Protein AF-A0ABD3XFQ8-F1 (afdb_monomer)

Structure (mmCIF, N/CA/C/O backbone):
data_AF-A0ABD3XFQ8-F1
#
_entry.id   AF-A0ABD3XFQ8-F1
#
loop_
_atom_site.group_PDB
_atom_site.id
_atom_site.type_symbol
_atom_site.label_atom_id
_atom_site.label_alt_id
_atom_site.label_comp_id
_atom_site.label_asym_id
_atom_site.label_entity_id
_atom_site.label_seq_id
_atom_site.pdbx_PDB_ins_code
_atom_site.Cartn_x
_atom_site.Cartn_y
_atom_site.Cartn_z
_atom_site.occupancy
_atom_site.B_iso_or_equiv
_atom_site.auth_seq_id
_atom_site.auth_comp_id
_atom_site.auth_asym_id
_atom_site.auth_atom_id
_atom_site.pdbx_PDB_model_num
ATOM 1 N N . ASN A 1 1 ? -7.423 -13.969 11.790 1.00 35.84 1 ASN A N 1
ATOM 2 C CA . ASN A 1 1 ? -6.528 -13.347 10.795 1.00 35.84 1 ASN A CA 1
ATOM 3 C C . ASN A 1 1 ? -7.195 -13.390 9.439 1.00 35.84 1 ASN A C 1
ATOM 5 O O . ASN A 1 1 ? -7.313 -14.469 8.881 1.00 35.84 1 ASN A O 1
ATOM 9 N N . CYS A 1 2 ? -7.700 -12.253 8.962 1.00 35.31 2 CYS A N 1
ATOM 10 C CA . CYS A 1 2 ? -8.068 -12.105 7.556 1.00 35.31 2 CYS A CA 1
ATOM 11 C C . CYS A 1 2 ? -6.869 -11.446 6.878 1.00 35.31 2 CYS A C 1
ATOM 13 O O . CYS A 1 2 ? -6.592 -10.283 7.158 1.00 35.31 2 CYS A O 1
ATOM 15 N N . SER A 1 3 ? -6.135 -12.200 6.069 1.00 41.69 3 SER A N 1
ATOM 16 C CA . SER A 1 3 ? -5.040 -11.676 5.256 1.00 41.69 3 SER A CA 1
ATOM 17 C C . SER A 1 3 ? -5.535 -11.633 3.819 1.00 41.69 3 SER A C 1
ATOM 19 O O . SER A 1 3 ? -5.988 -12.651 3.296 1.00 41.69 3 SER A O 1
ATOM 21 N N . LEU A 1 4 ? -5.500 -10.456 3.195 1.00 47.19 4 LEU A N 1
ATOM 22 C CA . LEU A 1 4 ? -5.688 -10.371 1.752 1.00 47.19 4 LEU A CA 1
ATOM 23 C C . LEU A 1 4 ? -4.469 -11.017 1.090 1.00 47.19 4 LEU A C 1
ATOM 25 O O . LEU A 1 4 ? -3.341 -10.598 1.352 1.00 47.19 4 LEU A O 1
ATOM 29 N N . LEU A 1 5 ? -4.712 -12.039 0.272 1.00 45.94 5 LEU A N 1
ATOM 30 C CA . LEU A 1 5 ? -3.674 -12.727 -0.482 1.00 45.94 5 LEU A CA 1
ATOM 31 C C . LEU A 1 5 ? -3.200 -11.818 -1.626 1.00 45.94 5 LEU A C 1
ATOM 33 O O . LEU A 1 5 ? -4.029 -11.245 -2.329 1.00 45.94 5 LEU A O 1
ATOM 37 N N . ALA A 1 6 ? -1.876 -11.680 -1.721 1.00 49.56 6 ALA A N 1
ATOM 38 C CA . ALA A 1 6 ? -1.081 -10.825 -2.600 1.00 49.56 6 ALA A CA 1
ATOM 39 C C . ALA A 1 6 ? -1.781 -10.239 -3.837 1.00 49.56 6 ALA A C 1
ATOM 41 O O . ALA A 1 6 ? -2.378 -10.938 -4.657 1.00 49.56 6 ALA A O 1
ATOM 42 N N . LEU A 1 7 ? -1.589 -8.935 -4.022 1.00 58.22 7 LEU A N 1
ATOM 43 C CA . LEU A 1 7 ? -2.017 -8.222 -5.208 1.00 58.22 7 LEU A CA 1
ATOM 44 C C . LEU A 1 7 ? -0.800 -7.889 -6.074 1.00 58.22 7 LEU A C 1
ATOM 46 O O . LEU A 1 7 ? 0.042 -7.076 -5.693 1.00 58.22 7 LEU A O 1
ATOM 50 N N . ILE A 1 8 ? -0.724 -8.506 -7.252 1.00 53.19 8 ILE A N 1
ATOM 51 C CA . ILE A 1 8 ? 0.398 -8.334 -8.178 1.00 53.19 8 ILE A CA 1
ATOM 52 C C . ILE A 1 8 ? -0.076 -7.552 -9.405 1.00 53.19 8 ILE A C 1
ATOM 54 O O . ILE A 1 8 ? -0.965 -7.991 -10.132 1.00 53.19 8 ILE A O 1
ATOM 58 N N . ALA A 1 9 ? 0.539 -6.391 -9.628 1.00 55.62 9 ALA A N 1
ATOM 59 C CA . ALA A 1 9 ? 0.404 -5.590 -10.835 1.00 55.62 9 ALA A CA 1
ATOM 60 C C . ALA A 1 9 ? 1.579 -5.858 -11.770 1.00 55.62 9 ALA A C 1
ATOM 62 O O . ALA A 1 9 ? 2.725 -5.613 -11.390 1.00 55.62 9 ALA A O 1
ATOM 63 N N . GLN A 1 10 ? 1.318 -6.290 -12.998 1.00 49.38 10 GLN A N 1
ATOM 64 C CA . GLN A 1 10 ? 2.345 -6.389 -14.035 1.00 49.38 10 GLN A CA 1
ATOM 65 C C . GLN A 1 10 ? 1.936 -5.534 -15.226 1.00 49.38 10 GLN A C 1
ATOM 67 O O . GLN A 1 10 ? 0.766 -5.538 -15.612 1.00 49.38 10 GLN A O 1
ATOM 72 N N . ASN A 1 11 ? 2.889 -4.785 -15.780 1.00 49.09 11 ASN A N 1
ATOM 73 C CA . ASN A 1 11 ? 2.656 -3.984 -16.974 1.00 49.09 11 ASN A CA 1
ATOM 74 C C . ASN A 1 11 ? 3.251 -4.638 -18.221 1.00 49.09 11 ASN A C 1
ATOM 76 O O . ASN A 1 11 ? 4.323 -5.235 -18.154 1.00 49.09 11 ASN A O 1
ATOM 80 N N . TYR A 1 12 ? 2.584 -4.437 -19.357 1.00 46.38 12 TYR A N 1
ATOM 81 C CA . TYR A 1 12 ? 3.067 -4.772 -20.697 1.00 46.38 12 TYR A CA 1
ATOM 82 C C . TYR A 1 12 ? 3.313 -3.472 -21.500 1.00 46.38 12 TYR A C 1
ATOM 84 O O . TYR A 1 12 ? 2.694 -2.447 -21.210 1.00 46.38 12 TYR A O 1
ATOM 92 N N . PRO A 1 13 ? 4.246 -3.478 -22.469 1.00 41.34 13 PRO A N 1
ATOM 93 C CA . PRO A 1 13 ? 5.171 -2.364 -22.738 1.00 41.34 13 PRO A CA 1
ATOM 94 C C . PRO A 1 13 ? 4.628 -1.051 -23.342 1.00 41.34 13 PRO A C 1
ATOM 96 O O . PRO A 1 13 ? 5.418 -0.126 -23.480 1.00 41.34 13 PRO A O 1
ATOM 99 N N . ASP A 1 14 ? 3.333 -0.896 -23.632 1.00 43.59 14 ASP A N 1
ATOM 100 C CA . ASP A 1 14 ? 2.841 0.213 -24.481 1.00 43.59 14 ASP A CA 1
ATOM 101 C C . ASP A 1 14 ? 1.766 1.120 -23.860 1.00 43.59 14 ASP A C 1
ATOM 103 O O . ASP A 1 14 ? 0.949 1.719 -24.560 1.00 43.59 14 ASP A O 1
ATOM 107 N N . SER A 1 15 ? 1.711 1.271 -22.536 1.00 43.38 15 SER A N 1
ATOM 108 C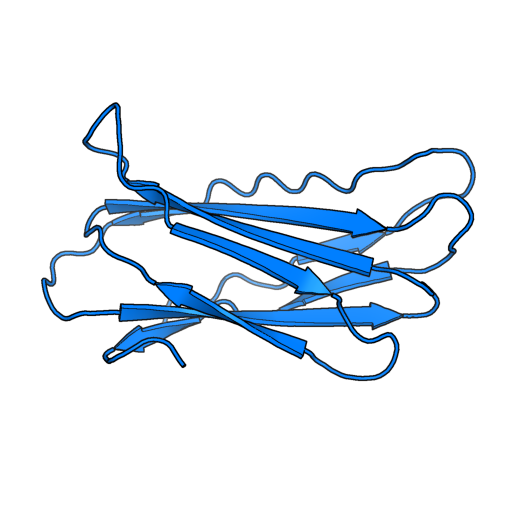 CA . SER A 1 15 ? 0.737 2.209 -21.961 1.00 43.38 15 SER A CA 1
ATOM 109 C C . SER A 1 15 ? 1.231 2.967 -20.737 1.00 43.38 15 SER A C 1
ATOM 111 O O . SER A 1 15 ? 1.960 2.446 -19.893 1.00 43.38 15 SER A O 1
ATOM 113 N N . ASN A 1 16 ? 0.769 4.219 -20.635 1.00 48.72 16 ASN A N 1
ATOM 114 C CA . ASN A 1 16 ? 0.723 5.037 -19.420 1.00 48.72 16 ASN A CA 1
ATOM 115 C C . ASN A 1 16 ? -0.161 4.348 -18.355 1.00 48.72 16 ASN A C 1
ATOM 117 O O . ASN A 1 16 ? -1.199 4.878 -17.948 1.00 48.72 16 ASN A O 1
ATOM 121 N N . VAL A 1 17 ? 0.179 3.121 -17.958 1.00 43.81 17 VAL A N 1
ATOM 122 C CA . VAL A 1 17 ? -0.655 2.297 -17.087 1.00 43.81 17 VAL A CA 1
ATOM 123 C C . VAL A 1 17 ? -0.540 2.811 -15.673 1.00 43.81 17 VAL A C 1
ATOM 125 O O . VAL A 1 17 ? 0.417 2.559 -14.949 1.00 43.81 17 VAL A O 1
ATOM 128 N N . LYS A 1 18 ? -1.591 3.506 -15.257 1.00 49.00 18 LYS A N 1
ATOM 129 C CA . LYS A 1 18 ? -1.938 3.605 -13.848 1.00 49.00 18 LYS A CA 1
ATOM 130 C C . LYS A 1 18 ? -2.506 2.248 -13.459 1.00 49.00 18 LYS A C 1
ATOM 132 O O . LYS A 1 18 ? -3.612 1.905 -13.878 1.00 49.00 18 LYS A O 1
ATOM 137 N N . PHE A 1 19 ? -1.761 1.461 -12.691 1.00 45.47 19 PHE A N 1
ATOM 138 C CA . PHE A 1 19 ? -2.319 0.257 -12.097 1.00 45.47 19 PHE A CA 1
ATOM 139 C C . PHE A 1 19 ? -3.379 0.643 -11.065 1.00 45.47 19 PHE A C 1
ATOM 141 O O . PHE A 1 19 ? -3.109 0.926 -9.897 1.00 45.47 19 PHE A O 1
ATOM 148 N N . ARG A 1 20 ? -4.632 0.648 -11.507 1.00 44.88 20 ARG A N 1
ATOM 149 C CA . ARG A 1 20 ? -5.772 0.835 -10.624 1.00 44.88 20 ARG A CA 1
ATOM 150 C C . ARG A 1 20 ? -6.285 -0.527 -10.194 1.00 44.88 20 ARG A C 1
ATOM 152 O O . ARG A 1 20 ? -7.174 -1.088 -10.825 1.00 44.88 20 ARG A O 1
ATOM 159 N N . SER A 1 21 ? -5.763 -1.043 -9.091 1.00 46.56 21 SER A N 1
ATOM 160 C CA . SER A 1 21 ? -6.441 -2.132 -8.406 1.00 46.56 21 SER A CA 1
ATOM 161 C C . SER A 1 21 ? -7.364 -1.594 -7.336 1.00 46.56 21 SER A C 1
ATOM 163 O O . SER A 1 21 ? -7.045 -1.482 -6.158 1.00 46.56 21 SER A O 1
ATOM 165 N N . THR A 1 22 ? -8.573 -1.265 -7.755 1.00 47.72 22 THR A N 1
ATOM 166 C CA . THR A 1 22 ? -9.644 -0.991 -6.808 1.00 47.72 22 THR A CA 1
ATOM 167 C C . THR A 1 22 ? -10.186 -2.328 -6.295 1.00 47.72 22 THR A C 1
ATOM 169 O O . THR A 1 22 ? -11.262 -2.766 -6.682 1.00 47.72 22 THR A O 1
ATOM 172 N N . ASN A 1 23 ? -9.419 -3.012 -5.442 1.00 51.03 23 ASN A N 1
ATOM 173 C CA . ASN A 1 23 ? -9.956 -4.106 -4.640 1.00 51.03 23 ASN A CA 1
ATOM 174 C C . ASN A 1 23 ? -10.754 -3.502 -3.494 1.00 51.03 23 ASN A C 1
ATOM 176 O O . ASN A 1 23 ? -10.202 -3.247 -2.429 1.00 51.03 23 ASN A O 1
ATOM 180 N N . LEU A 1 24 ? -12.042 -3.249 -3.731 1.00 53.38 24 LEU A N 1
ATOM 181 C CA . LEU A 1 24 ? -12.981 -2.844 -2.687 1.00 53.38 24 LEU A CA 1
ATOM 182 C C . LEU A 1 24 ? -13.246 -4.037 -1.776 1.00 53.38 24 LEU A C 1
ATOM 184 O O . LEU A 1 24 ? -14.259 -4.725 -1.887 1.00 53.38 24 LEU A O 1
ATOM 188 N N . ILE A 1 25 ? -12.312 -4.301 -0.873 1.00 59.50 25 ILE A N 1
ATOM 189 C CA . ILE A 1 25 ? -12.529 -5.276 0.183 1.00 59.50 25 ILE A CA 1
ATOM 190 C C . ILE A 1 25 ? -13.232 -4.527 1.300 1.00 59.50 25 ILE A C 1
ATOM 192 O O . ILE A 1 25 ? -12.668 -3.612 1.907 1.00 59.50 25 ILE A O 1
ATOM 196 N N . ARG A 1 26 ? -14.496 -4.887 1.522 1.00 63.38 26 ARG A N 1
ATOM 197 C CA . ARG A 1 26 ? -15.274 -4.391 2.651 1.00 63.38 26 ARG A CA 1
ATOM 198 C C . ARG A 1 26 ? -14.906 -5.191 3.890 1.00 63.38 26 ARG A C 1
ATOM 200 O O . ARG A 1 26 ? -15.036 -6.413 3.915 1.00 63.38 26 ARG A O 1
ATOM 207 N N . PHE A 1 27 ? -14.506 -4.482 4.927 1.00 68.38 27 PHE A N 1
ATOM 208 C CA . PHE A 1 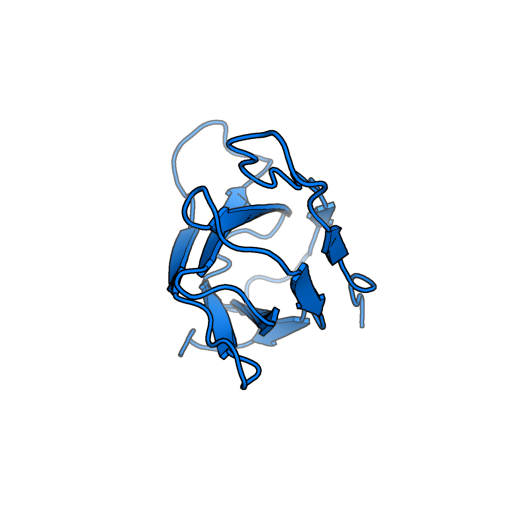27 ? -14.258 -5.022 6.247 1.00 68.38 27 PHE A CA 1
ATOM 209 C C . PHE A 1 27 ? -15.331 -4.481 7.184 1.00 68.38 27 PHE A C 1
ATOM 211 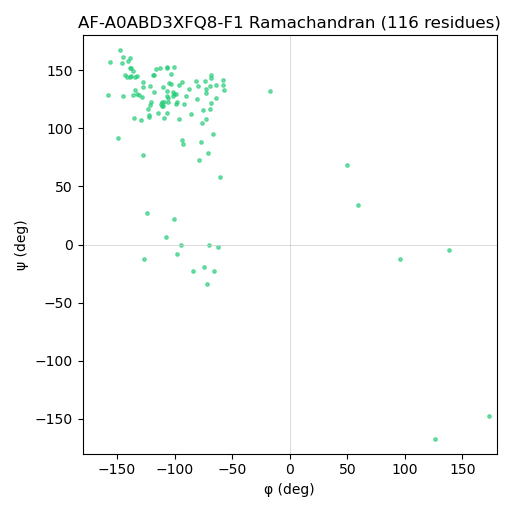O O . PHE A 1 27 ? -15.468 -3.272 7.349 1.00 68.38 27 PHE A O 1
ATOM 218 N N . ILE A 1 28 ? -16.086 -5.386 7.802 1.00 61.25 28 ILE A N 1
ATOM 219 C CA . ILE A 1 28 ? -17.069 -5.048 8.833 1.00 61.25 28 ILE A CA 1
ATOM 220 C C . ILE A 1 28 ? -16.536 -5.585 10.154 1.00 61.25 28 ILE A C 1
ATOM 222 O O . ILE A 1 28 ? -16.289 -6.786 10.287 1.00 61.25 28 ILE A O 1
ATOM 226 N N . GLN A 1 29 ? -16.371 -4.719 11.147 1.00 64.75 29 GLN A N 1
ATOM 227 C CA . GLN A 1 29 ? -15.844 -5.098 12.448 1.00 64.75 29 GLN A CA 1
ATOM 228 C C . GLN A 1 29 ? -16.611 -4.441 13.599 1.00 64.75 29 GLN A C 1
ATOM 230 O O . GLN A 1 29 ? -17.058 -3.310 13.506 1.00 64.75 29 GLN A O 1
ATOM 235 N N . ARG A 1 30 ? -16.765 -5.162 14.718 1.00 62.44 30 ARG A N 1
ATOM 236 C CA . ARG A 1 30 ? -17.636 -4.783 15.851 1.00 62.44 30 ARG A CA 1
ATOM 237 C C . ARG A 1 30 ? -16.907 -4.163 17.058 1.00 62.44 30 ARG A C 1
ATOM 239 O O . ARG A 1 30 ? -17.396 -4.266 18.176 1.00 62.44 30 ARG A O 1
ATOM 246 N N . SER A 1 31 ? -15.711 -3.600 16.884 1.00 67.56 31 SER A N 1
ATOM 247 C CA . SER A 1 31 ? -14.865 -3.136 18.001 1.00 67.56 31 SER A CA 1
ATOM 248 C C . SER A 1 31 ? -14.418 -1.686 17.820 1.00 67.56 31 SER A C 1
ATOM 250 O O . SER A 1 31 ? -14.074 -1.290 16.711 1.00 67.56 31 SER A O 1
ATOM 252 N N . SER A 1 32 ? -14.406 -0.917 18.916 1.00 65.88 32 SER A N 1
ATOM 253 C CA . SER A 1 32 ? -14.122 0.530 18.960 1.00 65.88 32 SER A CA 1
ATOM 254 C C . SER A 1 32 ? -12.665 0.902 19.256 1.00 65.88 32 SER A C 1
ATOM 256 O O . SER A 1 32 ? -12.342 2.085 19.327 1.00 65.88 32 SER A O 1
ATOM 258 N N . THR A 1 33 ? -11.774 -0.071 19.457 1.00 70.75 33 THR A N 1
ATOM 259 C CA . THR A 1 33 ? -10.353 0.204 19.729 1.00 70.75 33 THR A CA 1
ATOM 260 C C . THR A 1 33 ? -9.707 0.897 18.520 1.00 70.75 33 THR A C 1
ATOM 262 O O . THR A 1 33 ? -9.973 0.434 17.411 1.00 70.75 33 THR A O 1
ATOM 265 N N . PRO A 1 34 ? -8.857 1.937 18.688 1.00 61.72 34 PRO A N 1
ATOM 266 C CA . PRO A 1 34 ? -8.110 2.555 17.588 1.00 61.72 34 PRO A CA 1
ATOM 267 C C . PRO A 1 34 ? -7.228 1.551 16.846 1.00 61.72 34 PRO A C 1
ATOM 269 O O . PRO A 1 34 ? -6.641 0.652 17.465 1.00 61.72 34 PRO A O 1
ATOM 272 N N . ARG A 1 35 ? -7.154 1.686 15.518 1.00 74.25 35 ARG A N 1
ATOM 273 C CA . ARG A 1 35 ? -6.455 0.740 14.645 1.00 74.25 35 ARG A CA 1
ATOM 274 C C . ARG A 1 35 ? -5.787 1.428 13.476 1.00 74.25 35 ARG A C 1
ATOM 276 O O . ARG A 1 35 ? -6.191 2.506 13.049 1.00 74.25 35 ARG A O 1
ATOM 283 N N . TYR A 1 36 ? -4.843 0.709 12.894 1.00 81.56 36 TYR A N 1
ATOM 284 C CA . TYR A 1 36 ? -4.280 1.040 11.600 1.00 81.56 36 TYR A CA 1
ATOM 285 C C . TYR A 1 36 ? -4.093 -0.223 10.762 1.00 81.56 36 TYR A C 1
ATOM 287 O O . TYR A 1 36 ? -3.904 -1.327 11.285 1.00 81.56 36 TYR A O 1
ATOM 295 N N . LEU A 1 37 ? -4.156 -0.060 9.447 1.00 83.94 37 LEU A N 1
ATOM 296 C CA . LEU A 1 37 ? -3.749 -1.079 8.490 1.00 83.94 37 LEU A CA 1
ATOM 297 C C . LEU A 1 37 ? -2.266 -0.919 8.214 1.00 83.94 37 LEU A C 1
ATOM 299 O O . LEU A 1 37 ? -1.822 0.196 7.952 1.00 83.94 37 LEU A O 1
ATOM 303 N N . ARG A 1 38 ? -1.522 -2.024 8.222 1.00 86.19 38 ARG A N 1
ATOM 304 C CA . ARG A 1 38 ? -0.189 -2.093 7.627 1.00 86.19 38 ARG A CA 1
ATOM 305 C C . ARG A 1 38 ? -0.265 -2.900 6.344 1.00 86.19 38 ARG A C 1
ATOM 307 O O . ARG A 1 38 ? -0.844 -3.985 6.326 1.00 86.19 38 ARG A O 1
ATOM 314 N N . ILE A 1 39 ? 0.331 -2.355 5.298 1.00 84.06 39 ILE A N 1
ATOM 315 C CA . ILE A 1 39 ? 0.426 -2.947 3.969 1.00 84.06 39 ILE A CA 1
ATOM 316 C C . ILE A 1 39 ? 1.899 -2.930 3.588 1.00 84.06 39 ILE A C 1
ATOM 318 O O . ILE A 1 39 ? 2.567 -1.922 3.811 1.00 84.06 39 ILE A O 1
ATOM 322 N N . TRP A 1 40 ? 2.409 -4.022 3.034 1.00 84.56 40 TRP A N 1
ATOM 323 C CA . TRP A 1 40 ? 3.775 -4.076 2.530 1.00 84.56 40 TRP A CA 1
ATOM 324 C C . TRP A 1 40 ? 3.761 -3.986 1.015 1.00 84.56 40 TRP A C 1
ATOM 326 O O . TRP A 1 40 ? 2.903 -4.562 0.344 1.00 84.56 40 TRP A O 1
ATOM 336 N N . SER A 1 41 ? 4.684 -3.216 0.453 1.00 86.19 41 SER A N 1
ATOM 337 C CA . SER A 1 41 ? 4.779 -3.052 -0.995 1.00 86.19 41 SER A CA 1
ATOM 338 C C . SER A 1 41 ? 6.223 -2.991 -1.447 1.00 86.19 41 SER A C 1
ATOM 340 O O . SER A 1 41 ? 7.070 -2.435 -0.759 1.00 86.19 41 SER A O 1
ATOM 342 N N . THR A 1 42 ? 6.502 -3.556 -2.610 1.00 87.94 42 THR A N 1
ATOM 343 C CA . THR A 1 42 ? 7.809 -3.467 -3.256 1.00 87.94 42 THR A CA 1
ATOM 344 C C . THR A 1 42 ? 7.600 -3.244 -4.742 1.00 87.94 42 THR A C 1
ATOM 346 O O . THR A 1 42 ? 6.640 -3.748 -5.332 1.00 87.94 42 THR A O 1
ATOM 349 N N . ALA A 1 43 ? 8.477 -2.459 -5.342 1.00 85.75 43 ALA A N 1
ATOM 350 C CA . ALA A 1 43 ? 8.577 -2.339 -6.778 1.00 85.75 43 ALA A CA 1
ATOM 351 C C . ALA A 1 43 ? 9.843 -3.071 -7.207 1.00 85.75 43 ALA A C 1
ATOM 353 O O . ALA A 1 43 ? 10.775 -3.182 -6.422 1.00 85.75 43 ALA A O 1
ATOM 354 N N . ARG A 1 44 ? 9.897 -3.585 -8.430 1.00 83.31 44 ARG A N 1
ATOM 355 C CA . ARG A 1 44 ? 11.135 -4.144 -8.974 1.00 83.31 44 ARG A CA 1
ATOM 356 C C . ARG A 1 44 ? 11.316 -3.679 -10.399 1.00 83.31 44 ARG A C 1
ATOM 358 O O . ARG A 1 44 ? 10.397 -3.860 -11.194 1.00 83.31 44 ARG A O 1
ATOM 365 N N . ASN A 1 45 ? 12.496 -3.136 -10.696 1.00 82.94 45 ASN A N 1
ATOM 366 C CA . ASN A 1 45 ? 12.845 -2.521 -11.979 1.00 82.94 45 ASN A CA 1
ATOM 367 C C . ASN A 1 45 ? 11.932 -1.324 -12.343 1.00 82.94 45 ASN A C 1
ATOM 369 O O . ASN A 1 45 ? 11.610 -1.105 -13.508 1.00 82.94 45 ASN A O 1
ATOM 373 N N . ILE A 1 46 ? 11.474 -0.562 -11.345 1.00 78.56 46 ILE A N 1
ATOM 374 C CA . ILE A 1 46 ? 10.622 0.620 -11.541 1.00 78.56 46 ILE A CA 1
ATOM 375 C C . ILE A 1 46 ? 11.228 1.788 -10.769 1.00 78.56 46 ILE A C 1
ATOM 377 O O . ILE A 1 46 ? 11.102 1.848 -9.549 1.00 78.56 46 ILE A O 1
ATOM 381 N N . THR A 1 47 ? 11.817 2.749 -11.477 1.00 78.75 47 THR A N 1
ATOM 382 C CA . THR A 1 47 ? 12.603 3.837 -10.872 1.00 78.75 47 THR A CA 1
ATOM 383 C C . THR A 1 47 ? 11.800 4.801 -10.012 1.00 78.75 47 THR A C 1
ATOM 385 O O . THR A 1 47 ? 12.338 5.488 -9.140 1.00 78.75 47 THR A O 1
ATOM 388 N N . SER A 1 48 ? 10.491 4.884 -10.240 1.00 81.88 48 SER A N 1
ATOM 389 C CA . SER A 1 48 ? 9.615 5.720 -9.431 1.00 81.88 48 SER A CA 1
ATOM 390 C C . SER A 1 48 ? 8.221 5.116 -9.349 1.00 81.88 48 SER A C 1
ATOM 392 O O . SER A 1 48 ? 7.361 5.402 -10.181 1.00 81.88 48 SER A O 1
ATOM 394 N N . ALA A 1 49 ? 7.996 4.302 -8.318 1.00 85.12 49 ALA A N 1
ATOM 395 C CA . ALA A 1 49 ? 6.690 3.753 -7.972 1.00 85.12 49 ALA A CA 1
ATOM 396 C C . ALA A 1 49 ? 6.102 4.426 -6.725 1.00 85.12 49 ALA A C 1
ATOM 398 O O . ALA A 1 49 ? 6.821 4.851 -5.819 1.00 85.12 49 ALA A O 1
ATOM 399 N N . TYR A 1 50 ? 4.777 4.464 -6.645 1.00 86.31 50 TYR A N 1
ATOM 400 C CA . TYR A 1 50 ? 4.048 4.840 -5.441 1.00 86.31 50 TYR A CA 1
ATOM 401 C C . TYR A 1 50 ? 2.815 3.961 -5.255 1.00 86.31 50 TYR A C 1
ATOM 403 O O . TYR A 1 50 ? 2.262 3.408 -6.211 1.00 86.31 50 TYR A O 1
ATOM 411 N N . ILE A 1 51 ? 2.343 3.898 -4.013 1.00 85.81 51 ILE A N 1
ATOM 412 C CA . ILE A 1 51 ? 0.979 3.471 -3.710 1.00 85.81 51 ILE A CA 1
ATOM 413 C C . ILE A 1 51 ? 0.232 4.598 -3.015 1.00 85.81 51 ILE A C 1
ATOM 415 O O . ILE A 1 51 ? 0.801 5.356 -2.232 1.00 85.81 51 ILE A O 1
ATOM 419 N N . ASN A 1 52 ? -1.062 4.681 -3.286 1.00 86.56 52 ASN A N 1
ATOM 420 C CA . ASN A 1 52 ? -2.022 5.454 -2.525 1.00 86.56 52 ASN A CA 1
ATOM 421 C C . ASN A 1 52 ? -3.001 4.483 -1.867 1.00 86.56 52 ASN A C 1
ATOM 423 O O . ASN A 1 52 ? -3.787 3.819 -2.550 1.00 86.56 52 ASN A O 1
ATOM 427 N N . VAL A 1 53 ? -2.948 4.410 -0.544 1.00 86.00 53 VAL A N 1
ATOM 428 C CA . VAL A 1 53 ? -3.858 3.603 0.266 1.00 86.00 53 VAL A CA 1
ATOM 429 C C . VAL A 1 53 ? -4.943 4.514 0.810 1.00 86.00 53 VAL A C 1
ATOM 431 O O . VAL A 1 53 ? -4.645 5.547 1.399 1.00 86.00 53 VAL A O 1
ATOM 434 N N . THR A 1 54 ? -6.201 4.129 0.635 1.00 84.44 54 THR A N 1
ATOM 435 C CA . THR A 1 54 ? -7.375 4.894 1.057 1.00 84.44 54 THR A CA 1
ATOM 436 C C . THR A 1 54 ? -8.336 3.995 1.834 1.00 84.44 54 THR A C 1
ATOM 438 O O . THR A 1 54 ? -8.712 2.929 1.351 1.00 84.44 54 THR A O 1
ATOM 441 N N . VAL A 1 55 ? -8.747 4.428 3.026 1.00 82.00 55 VAL A N 1
ATOM 442 C CA . VAL A 1 55 ? -9.757 3.773 3.869 1.00 82.00 55 VAL A CA 1
ATOM 443 C C . VAL A 1 55 ? -11.019 4.628 3.865 1.00 82.00 55 VAL A C 1
ATOM 445 O O . VAL A 1 55 ? -10.969 5.802 4.231 1.00 82.00 55 VAL A O 1
ATOM 448 N N . ILE A 1 56 ? -12.145 4.043 3.459 1.00 80.50 56 ILE A N 1
ATOM 449 C CA . ILE A 1 56 ? -13.423 4.734 3.248 1.00 80.50 56 ILE A CA 1
ATOM 450 C C . ILE A 1 56 ? -14.477 4.105 4.161 1.00 80.50 56 ILE A C 1
ATOM 452 O O . ILE A 1 56 ? -14.702 2.906 4.071 1.00 80.50 56 ILE A O 1
ATOM 456 N N . GLY A 1 57 ? -15.126 4.876 5.037 1.00 76.00 57 GLY A N 1
ATOM 457 C CA . GLY A 1 57 ? -16.232 4.365 5.861 1.00 76.00 57 GLY A CA 1
ATOM 458 C C . GLY A 1 57 ? -17.485 4.061 5.025 1.00 76.00 57 GLY A C 1
ATOM 459 O O . GLY A 1 57 ? -17.855 4.865 4.177 1.00 76.00 57 GLY A O 1
ATOM 460 N N . CYS A 1 58 ? -18.152 2.925 5.260 1.00 70.06 58 CYS A N 1
ATOM 461 C CA . CYS A 1 58 ? -19.294 2.480 4.438 1.00 70.06 58 CYS A CA 1
ATOM 462 C C . CYS A 1 58 ? -20.650 3.091 4.828 1.00 70.06 58 CYS A C 1
ATOM 464 O O . CYS A 1 58 ? -21.576 3.065 4.027 1.00 70.06 58 CYS A O 1
ATOM 466 N N . LEU A 1 59 ? -20.802 3.566 6.068 1.00 66.94 59 LEU A N 1
ATOM 467 C CA . LEU A 1 59 ? -22.106 3.939 6.645 1.00 66.94 59 LEU A CA 1
ATOM 468 C C . LEU A 1 59 ? -22.318 5.454 6.790 1.00 66.94 59 LEU A C 1
ATOM 470 O O . LEU A 1 59 ? -23.315 5.879 7.367 1.00 66.94 59 LEU A O 1
ATOM 474 N N . GLN A 1 60 ? -21.399 6.278 6.285 1.00 56.28 60 GLN A N 1
ATOM 475 C CA . GLN A 1 60 ? -21.541 7.734 6.271 1.00 56.28 60 GLN A CA 1
ATOM 476 C C . GLN A 1 60 ? -21.130 8.247 4.893 1.00 56.28 60 GLN A C 1
ATOM 478 O O . GLN A 1 60 ? -19.952 8.216 4.548 1.00 56.28 60 GLN A O 1
ATOM 483 N N . GLU A 1 61 ? -22.105 8.709 4.109 1.00 46.56 61 GLU A N 1
ATOM 484 C CA . GLU A 1 61 ? -21.941 9.147 2.710 1.00 46.56 61 GLU A CA 1
ATOM 485 C C . GLU A 1 61 ? -21.002 10.354 2.526 1.00 46.56 61 GLU A C 1
ATOM 487 O O . GLU A 1 61 ? -20.687 10.744 1.405 1.00 46.56 61 GLU A O 1
ATOM 492 N N . SER A 1 62 ? -20.463 10.916 3.606 1.00 56.62 62 SER A N 1
ATOM 493 C CA . SER A 1 62 ? -19.400 11.910 3.550 1.00 56.62 62 SER A CA 1
ATOM 494 C C . SER A 1 62 ? -18.627 11.957 4.869 1.00 56.62 62 SER A C 1
ATOM 496 O O . SER A 1 62 ? -19.240 12.130 5.920 1.00 56.62 62 SER A O 1
ATOM 498 N N . ALA A 1 63 ? -17.291 11.865 4.798 1.00 53.94 63 ALA A N 1
ATOM 499 C CA . ALA A 1 63 ? -16.359 12.866 5.361 1.00 53.94 63 ALA A CA 1
ATOM 500 C C . ALA A 1 63 ? -15.113 12.348 6.099 1.00 53.94 63 ALA A C 1
ATOM 502 O O . ALA A 1 63 ? -14.267 13.167 6.430 1.00 53.94 63 ALA A O 1
ATOM 503 N N . ASN A 1 64 ? -14.906 11.048 6.318 1.00 61.59 64 ASN A N 1
ATOM 504 C CA . ASN A 1 64 ? -13.693 10.603 7.025 1.00 61.59 64 ASN A CA 1
ATOM 505 C C . ASN A 1 64 ? -12.942 9.528 6.249 1.00 61.59 64 ASN A C 1
ATOM 507 O O . ASN A 1 64 ? -13.007 8.343 6.568 1.00 61.59 64 ASN A O 1
ATOM 511 N N . VAL A 1 65 ? -12.236 9.979 5.217 1.00 72.44 65 VAL A N 1
ATOM 512 C CA . VAL A 1 65 ? -11.307 9.172 4.433 1.00 72.44 65 VAL A CA 1
ATOM 513 C C . VAL A 1 65 ? -9.912 9.310 5.040 1.00 72.44 65 VAL A C 1
ATOM 515 O O . VAL A 1 65 ? -9.378 10.415 5.102 1.00 72.44 65 VAL A O 1
ATOM 518 N N . SER A 1 66 ? -9.302 8.203 5.465 1.00 85.75 66 SER A N 1
ATOM 519 C CA . SER A 1 66 ? -7.863 8.187 5.763 1.00 85.75 66 SER A CA 1
ATOM 520 C C . SER A 1 66 ? -7.124 7.809 4.488 1.00 85.75 66 SER A C 1
ATOM 522 O O . SER A 1 66 ? -7.443 6.784 3.886 1.00 85.75 66 SER A O 1
ATOM 524 N N . SER A 1 67 ? -6.136 8.598 4.069 1.00 87.00 67 SER A N 1
ATOM 525 C CA . SER A 1 67 ? -5.297 8.240 2.923 1.00 87.00 67 SER A CA 1
ATOM 526 C C . SER A 1 67 ? -3.821 8.493 3.189 1.00 87.00 67 SER A C 1
ATOM 528 O O . SER A 1 67 ? -3.467 9.388 3.957 1.00 87.00 67 SER A O 1
ATOM 530 N N . LYS A 1 68 ? -2.962 7.688 2.564 1.00 89.50 68 LYS A N 1
ATOM 531 C CA . LYS A 1 68 ? -1.510 7.860 2.613 1.00 89.50 68 LYS A CA 1
ATOM 532 C C . LYS A 1 68 ? -0.902 7.471 1.274 1.00 89.50 68 LYS A C 1
ATOM 534 O O . LYS A 1 68 ? -1.155 6.374 0.770 1.00 89.50 68 LYS A O 1
ATOM 539 N N . ILE A 1 69 ? -0.094 8.37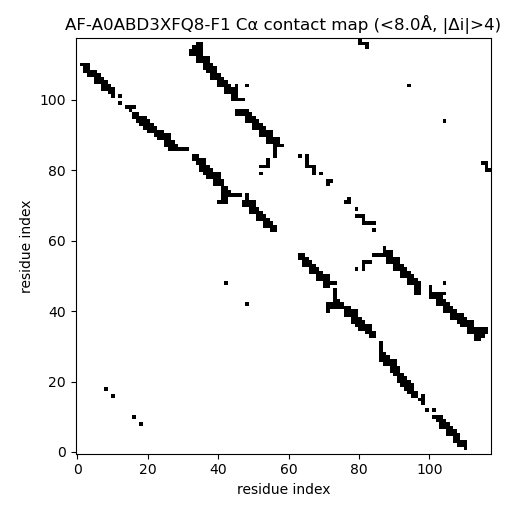7 0.730 1.00 88.81 69 ILE A N 1
ATOM 540 C CA . ILE A 1 69 ? 0.729 8.132 -0.453 1.00 88.81 69 ILE A CA 1
ATOM 541 C C . ILE A 1 69 ? 2.151 7.860 0.017 1.00 88.81 69 ILE A C 1
ATOM 543 O O . ILE A 1 69 ? 2.692 8.623 0.818 1.00 88.81 69 ILE A O 1
ATOM 547 N N . VAL A 1 70 ? 2.743 6.773 -0.466 1.00 89.50 70 VAL A N 1
ATOM 548 C CA . VAL A 1 70 ? 4.113 6.379 -0.126 1.00 89.50 70 VAL A CA 1
ATOM 549 C C . VAL A 1 70 ? 4.851 5.991 -1.398 1.00 89.50 70 VAL A C 1
ATOM 551 O O . VAL A 1 70 ? 4.327 5.233 -2.216 1.00 89.50 70 VAL A O 1
ATOM 554 N N . ASN A 1 71 ? 6.065 6.520 -1.548 1.00 90.94 71 ASN A N 1
ATOM 555 C CA . ASN A 1 71 ? 6.990 6.098 -2.594 1.00 90.94 71 ASN A CA 1
ATOM 556 C C . ASN A 1 71 ? 7.532 4.712 -2.248 1.00 90.94 71 ASN A C 1
ATOM 558 O O . ASN A 1 71 ? 7.923 4.470 -1.107 1.00 90.94 71 ASN A O 1
ATOM 562 N N . ILE A 1 72 ? 7.548 3.816 -3.226 1.00 88.94 72 ILE A N 1
ATOM 563 C CA . ILE A 1 72 ? 7.942 2.426 -3.024 1.00 88.94 72 ILE A CA 1
ATOM 564 C C . ILE A 1 72 ? 9.367 2.216 -3.522 1.00 88.94 72 ILE A C 1
ATOM 566 O O . ILE A 1 72 ? 9.699 2.606 -4.639 1.00 88.94 72 ILE A O 1
ATOM 570 N N . SER A 1 73 ? 10.187 1.589 -2.678 1.00 84.94 73 SER A N 1
ATOM 571 C CA . SER A 1 73 ? 11.553 1.195 -3.022 1.00 84.94 73 SER A CA 1
ATOM 572 C C . SER A 1 73 ? 11.580 0.078 -4.074 1.00 84.94 73 SER A C 1
ATOM 574 O O . SER A 1 73 ? 10.731 -0.818 -4.074 1.00 84.94 73 SER A O 1
ATOM 576 N N . GLU A 1 74 ? 12.592 0.125 -4.943 1.00 82.56 74 GLU A N 1
ATOM 577 C CA . GLU A 1 74 ? 12.880 -0.878 -5.978 1.00 82.56 74 GLU A CA 1
ATOM 578 C C . GLU A 1 74 ? 13.483 -2.185 -5.454 1.00 82.56 74 GLU A C 1
ATOM 580 O O . GLU A 1 74 ? 13.530 -3.195 -6.161 1.00 82.56 74 GLU A O 1
ATOM 585 N N . THR A 1 75 ? 14.039 -2.155 -4.248 1.00 78.94 75 THR A N 1
ATOM 586 C CA . THR A 1 75 ? 14.845 -3.265 -3.723 1.00 78.94 75 THR A CA 1
ATOM 587 C C . THR A 1 75 ? 14.363 -3.753 -2.372 1.00 78.94 75 THR A C 1
ATOM 589 O O . THR A 1 75 ? 14.776 -4.821 -1.925 1.00 78.94 75 THR A O 1
ATOM 592 N N . GLU A 1 76 ? 13.477 -3.000 -1.720 1.00 87.56 76 GLU A N 1
ATOM 593 C CA . GLU A 1 76 ? 13.058 -3.269 -0.353 1.00 87.56 76 GLU A CA 1
ATOM 594 C C . GLU A 1 76 ? 11.541 -3.216 -0.205 1.00 87.56 76 GLU A C 1
ATOM 596 O O . GLU A 1 76 ? 10.836 -2.416 -0.829 1.00 87.56 76 GLU A O 1
ATOM 601 N N . TRP A 1 77 ? 11.031 -4.077 0.672 1.00 88.38 77 TRP A N 1
ATOM 602 C CA . TRP A 1 77 ? 9.644 -4.019 1.097 1.00 88.38 77 TRP A CA 1
ATOM 603 C C . TRP A 1 77 ? 9.427 -2.775 1.955 1.00 88.38 77 TRP A C 1
ATOM 605 O O . TRP A 1 77 ? 9.980 -2.633 3.041 1.00 88.38 77 TRP A O 1
ATOM 615 N N . THR A 1 78 ? 8.586 -1.878 1.460 1.00 89.88 78 THR A N 1
ATOM 616 C CA . THR A 1 78 ? 8.231 -0.616 2.100 1.00 89.88 78 THR A CA 1
ATOM 617 C C . THR A 1 78 ? 6.889 -0.776 2.823 1.00 89.88 78 THR A C 1
ATOM 619 O O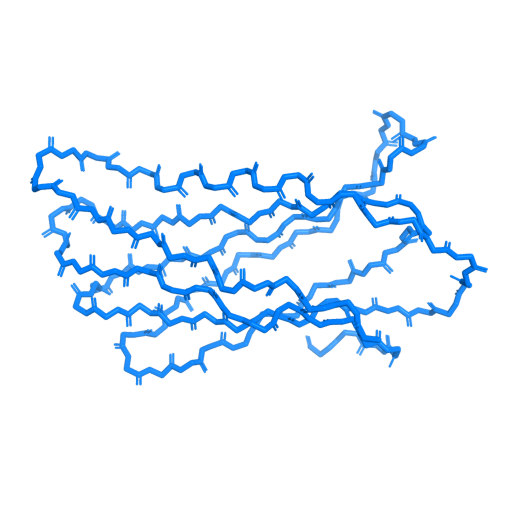 . THR A 1 78 ? 5.891 -1.118 2.177 1.00 89.88 78 THR A O 1
ATOM 622 N N . PRO A 1 79 ? 6.822 -0.556 4.149 1.00 89.81 79 PRO A N 1
ATOM 623 C CA . PRO A 1 79 ? 5.567 -0.611 4.881 1.00 89.81 79 PRO A CA 1
ATOM 624 C C . PRO A 1 79 ? 4.786 0.700 4.744 1.00 89.81 79 PRO A C 1
ATOM 626 O O . PRO A 1 79 ? 5.334 1.797 4.850 1.00 89.81 79 PRO A O 1
ATOM 629 N N . VAL A 1 80 ? 3.470 0.586 4.605 1.00 88.50 80 VAL A N 1
ATOM 630 C CA . VAL A 1 80 ? 2.528 1.706 4.645 1.00 88.50 80 VAL A CA 1
ATOM 631 C C . VAL A 1 80 ? 1.526 1.465 5.757 1.00 88.50 80 VAL A C 1
ATOM 633 O O . VAL A 1 80 ? 0.810 0.466 5.750 1.00 88.50 80 VAL A O 1
ATOM 636 N N . ALA A 1 81 ? 1.492 2.388 6.718 1.00 89.94 81 ALA A N 1
ATOM 637 C CA . ALA A 1 81 ? 0.539 2.384 7.818 1.00 89.94 81 ALA A CA 1
ATOM 638 C C . ALA A 1 81 ? -0.525 3.475 7.617 1.00 89.94 81 ALA A C 1
ATOM 640 O O . ALA A 1 81 ? -0.164 4.629 7.369 1.00 89.94 81 ALA A O 1
ATOM 641 N N . VAL A 1 82 ? -1.812 3.115 7.698 1.00 88.50 82 VAL A N 1
ATOM 642 C CA . VAL A 1 82 ? -2.951 4.040 7.536 1.00 88.50 82 VAL A CA 1
ATOM 643 C C . VAL A 1 82 ? -3.967 3.847 8.655 1.00 88.50 82 VAL A C 1
ATOM 645 O O . VAL A 1 82 ? -4.417 2.726 8.893 1.00 88.50 82 VAL A O 1
ATOM 648 N N . ASP A 1 83 ? -4.362 4.944 9.302 1.00 88.94 83 ASP A N 1
ATOM 649 C CA . ASP A 1 83 ? -5.398 4.959 10.338 1.00 88.94 83 ASP A CA 1
ATOM 650 C C . ASP A 1 83 ? -6.735 4.396 9.840 1.00 88.94 83 ASP A C 1
ATOM 652 O O . ASP A 1 83 ? -7.277 4.836 8.821 1.00 88.94 83 ASP A O 1
ATOM 656 N N . VAL A 1 84 ? -7.337 3.511 10.633 1.00 82.00 84 VAL A N 1
ATOM 657 C CA . VAL A 1 84 ? -8.709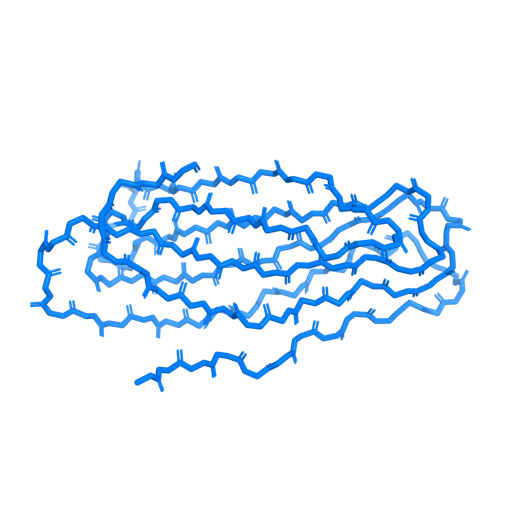 3.030 10.449 1.00 82.00 84 VAL A CA 1
ATOM 658 C C . VAL A 1 84 ? -9.575 3.618 11.550 1.00 82.00 84 VAL A C 1
ATOM 660 O O . VAL A 1 84 ? -9.484 3.234 12.714 1.00 82.00 84 VAL A O 1
ATOM 663 N N . ARG A 1 85 ? -10.438 4.558 11.167 1.00 77.88 85 ARG A N 1
ATOM 664 C CA . ARG A 1 85 ? -11.319 5.278 12.100 1.00 77.88 85 ARG A CA 1
ATOM 665 C C . ARG A 1 85 ? -12.733 4.703 12.171 1.00 77.88 85 ARG A C 1
ATOM 667 O O . ARG A 1 85 ? -13.508 5.108 13.029 1.00 77.88 85 ARG A O 1
ATOM 674 N N . HIS A 1 86 ? -13.061 3.763 11.285 1.00 75.75 86 HIS A N 1
ATOM 675 C CA . HIS A 1 86 ? -14.415 3.241 11.108 1.00 75.75 86 HIS A CA 1
ATOM 676 C C . HIS A 1 86 ? -14.498 1.754 11.418 1.00 75.75 86 HIS A C 1
ATOM 678 O O . HIS A 1 86 ? -13.585 0.989 11.117 1.00 75.75 86 HIS A O 1
ATOM 684 N N . MET A 1 87 ? -15.638 1.351 11.973 1.00 74.12 87 MET A N 1
ATOM 685 C CA . MET A 1 87 ? -15.980 -0.054 12.205 1.00 74.12 87 MET A CA 1
ATOM 686 C C . MET A 1 87 ? -16.313 -0.802 10.908 1.00 74.12 87 MET A C 1
ATOM 688 O O . MET A 1 87 ? -16.010 -1.984 10.785 1.00 74.12 87 MET A O 1
ATOM 692 N N . ASP A 1 88 ? -16.915 -0.116 9.937 1.00 78.44 88 ASP A N 1
ATOM 693 C CA . ASP A 1 88 ? -17.249 -0.653 8.618 1.00 78.44 88 ASP A CA 1
ATOM 694 C C . ASP A 1 88 ? -16.586 0.216 7.555 1.00 78.44 88 ASP A C 1
ATOM 696 O O . ASP A 1 88 ? -16.871 1.415 7.462 1.00 78.44 88 ASP A O 1
ATOM 700 N N . TYR A 1 89 ? -15.666 -0.374 6.798 1.00 77.69 89 TYR A N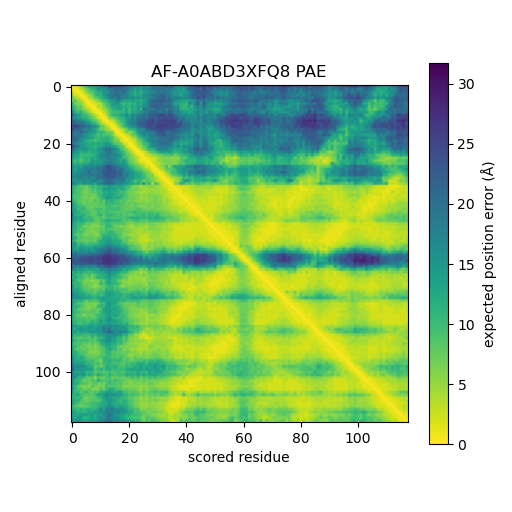 1
ATOM 701 C CA . TYR A 1 89 ? -14.862 0.352 5.829 1.00 77.69 89 TYR A CA 1
ATOM 702 C C . TYR A 1 89 ? -14.536 -0.471 4.585 1.00 77.69 89 TYR A C 1
ATOM 704 O O . TYR A 1 89 ? -14.485 -1.699 4.604 1.00 77.69 89 TYR A O 1
ATOM 712 N N . GLN A 1 90 ? -14.259 0.236 3.499 1.00 79.50 90 GLN A N 1
ATOM 713 C CA . GLN A 1 90 ? -13.639 -0.278 2.290 1.00 79.50 90 GLN A CA 1
ATOM 714 C C . GLN A 1 90 ? -12.188 0.182 2.227 1.00 79.50 90 GLN A C 1
ATOM 716 O O . GLN A 1 90 ? -11.864 1.330 2.538 1.00 79.50 90 GLN A O 1
ATOM 721 N N . LEU A 1 91 ? -11.317 -0.726 1.804 1.00 79.25 91 LEU A N 1
ATOM 722 C CA . LEU A 1 91 ? -9.938 -0.414 1.461 1.00 79.25 91 LEU A CA 1
ATOM 723 C C . LEU A 1 91 ? -9.832 -0.209 -0.052 1.00 79.25 91 LEU A C 1
ATOM 725 O O . LEU A 1 91 ? -10.394 -0.978 -0.820 1.00 79.25 91 LEU A O 1
ATOM 729 N N . SER A 1 92 ? -9.096 0.808 -0.484 1.00 81.00 92 SER A N 1
ATOM 730 C CA . SER A 1 92 ? -8.703 1.008 -1.879 1.00 81.00 92 SER A CA 1
ATOM 731 C C . SER A 1 92 ? -7.196 1.222 -1.934 1.00 81.00 92 SER A C 1
ATOM 733 O O . SER A 1 92 ? -6.681 2.108 -1.256 1.00 81.00 92 SER A O 1
ATOM 735 N N . ILE A 1 93 ? -6.489 0.451 -2.762 1.00 79.75 93 ILE A N 1
ATOM 736 C CA . ILE A 1 93 ? -5.037 0.577 -2.941 1.00 79.75 93 ILE A CA 1
ATOM 737 C C . ILE A 1 93 ? -4.746 0.842 -4.414 1.00 79.75 93 ILE A C 1
ATOM 739 O O . ILE A 1 93 ? -4.897 -0.032 -5.258 1.00 79.75 93 ILE A O 1
ATOM 743 N N . ASN A 1 94 ? -4.321 2.056 -4.736 1.00 81.50 94 ASN A N 1
ATOM 744 C CA . ASN A 1 94 ? -4.006 2.443 -6.106 1.00 81.50 94 ASN A CA 1
ATOM 745 C C . ASN A 1 94 ? -2.492 2.523 -6.271 1.00 81.50 94 ASN A C 1
ATOM 747 O O . ASN A 1 94 ? -1.836 3.222 -5.504 1.00 81.50 94 ASN A O 1
ATOM 751 N N . GLY A 1 95 ? -1.946 1.821 -7.259 1.00 80.50 95 GLY A N 1
ATOM 752 C CA . GLY A 1 95 ? -0.531 1.888 -7.599 1.00 80.50 95 GLY A CA 1
ATOM 753 C C . GLY A 1 95 ? -0.295 2.794 -8.801 1.00 80.50 9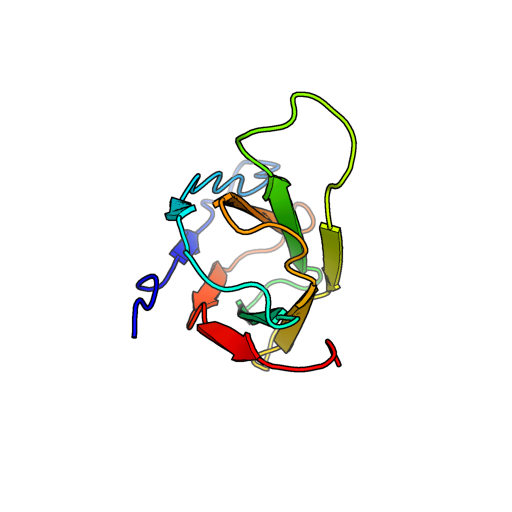5 GLY A C 1
ATOM 754 O O . GLY A 1 95 ? -1.155 2.958 -9.669 1.00 80.50 95 GLY A O 1
ATOM 755 N N . GLY A 1 96 ? 0.890 3.372 -8.883 1.00 79.69 96 GLY A N 1
ATOM 756 C CA . GLY A 1 96 ? 1.316 4.073 -10.082 1.00 79.69 96 GLY A CA 1
ATOM 757 C C . GLY A 1 96 ? 2.826 4.137 -10.176 1.00 79.69 96 GLY A C 1
ATOM 758 O O . GLY A 1 96 ? 3.529 4.034 -9.174 1.00 79.69 96 GLY A O 1
ATOM 759 N N . TRP A 1 97 ? 3.311 4.314 -11.394 1.00 81.56 97 TRP A N 1
ATOM 760 C CA . TRP A 1 97 ? 4.720 4.538 -11.675 1.00 81.56 97 TRP A CA 1
ATOM 761 C C . TRP A 1 97 ? 4.878 5.454 -12.888 1.00 81.56 97 TRP A C 1
ATOM 763 O O . TRP A 1 97 ? 3.899 5.759 -13.580 1.00 81.56 97 TRP A O 1
ATOM 773 N N . LYS A 1 98 ? 6.094 5.953 -13.116 1.00 72.12 98 LYS A N 1
ATOM 774 C CA . LYS A 1 98 ? 6.390 6.802 -14.276 1.00 72.12 98 LYS A CA 1
ATOM 775 C C . LYS A 1 98 ? 6.316 5.997 -15.576 1.00 72.12 98 LYS A C 1
ATOM 777 O O . LYS A 1 98 ? 6.707 4.837 -15.631 1.00 72.12 98 LYS A O 1
ATOM 782 N N . SER A 1 99 ? 5.826 6.632 -16.641 1.00 68.25 99 SER A N 1
ATOM 783 C CA . SER A 1 99 ? 5.840 6.034 -17.981 1.00 68.25 99 SER A CA 1
ATOM 784 C C . SER A 1 99 ? 7.267 5.684 -18.405 1.00 68.25 99 SER A C 1
ATOM 786 O O . SER A 1 99 ? 8.170 6.496 -18.213 1.00 68.25 99 SER A O 1
ATOM 788 N N . GLY A 1 100 ? 7.448 4.511 -19.014 1.00 72.25 100 GLY A N 1
ATOM 789 C CA . GLY A 1 100 ? 8.744 4.012 -19.490 1.00 72.25 100 GLY A CA 1
ATOM 790 C C . GLY A 1 100 ? 9.475 3.075 -18.523 1.00 72.25 100 GLY A C 1
ATOM 791 O O . GLY A 1 100 ? 10.406 2.402 -18.948 1.00 72.25 100 GLY A O 1
ATOM 792 N N . ASP A 1 101 ? 9.045 2.975 -17.260 1.00 74.50 101 ASP A N 1
ATOM 793 C CA . ASP A 1 101 ? 9.559 1.954 -16.340 1.00 74.50 101 ASP A CA 1
ATOM 794 C C . ASP A 1 101 ? 9.006 0.554 -16.695 1.00 74.50 101 ASP A C 1
ATOM 796 O O . ASP A 1 101 ? 7.821 0.397 -17.018 1.00 74.50 101 ASP A O 1
ATOM 800 N N . HIS A 1 102 ? 9.854 -0.478 -16.586 1.00 71.50 102 HIS A N 1
ATOM 801 C CA . HIS A 1 102 ? 9.521 -1.870 -16.906 1.00 71.50 102 HIS A CA 1
ATOM 802 C C . HIS A 1 102 ? 9.730 -2.784 -15.704 1.00 71.50 102 HIS A C 1
ATOM 804 O O . HIS A 1 102 ? 10.858 -3.102 -15.342 1.00 71.50 102 HIS A O 1
ATOM 810 N N . GLY A 1 103 ? 8.647 -3.310 -15.144 1.00 79.19 103 GLY A N 1
ATOM 811 C CA . GLY A 1 103 ? 8.761 -4.176 -13.985 1.00 79.19 103 GLY A CA 1
ATOM 812 C C . GLY A 1 103 ? 7.419 -4.537 -13.384 1.00 79.19 103 GLY A C 1
ATOM 813 O O . GLY A 1 103 ? 6.413 -4.650 -14.089 1.00 79.19 103 GLY A O 1
ATOM 814 N N . TYR A 1 104 ? 7.405 -4.717 -12.068 1.00 76.81 104 TYR A N 1
ATOM 815 C CA . TYR A 1 104 ? 6.176 -4.978 -11.331 1.00 76.81 104 TYR A CA 1
ATOM 816 C C . TYR A 1 104 ? 6.121 -4.202 -10.021 1.00 76.81 104 TYR A C 1
ATOM 818 O O . TYR A 1 104 ? 7.141 -3.913 -9.394 1.00 76.81 104 TYR A O 1
ATOM 826 N N . LEU A 1 105 ? 4.892 -3.918 -9.602 1.00 81.06 105 LEU A N 1
ATOM 827 C CA . LEU A 1 105 ? 4.563 -3.448 -8.266 1.00 81.06 105 LEU A CA 1
ATOM 828 C C . LEU A 1 105 ? 3.807 -4.577 -7.566 1.00 81.06 105 LEU A C 1
ATOM 830 O O . LEU A 1 105 ? 2.754 -5.018 -8.032 1.00 81.06 105 LEU A O 1
ATOM 834 N N . ALA A 1 106 ? 4.362 -5.061 -6.464 1.00 82.19 106 ALA A N 1
ATOM 835 C CA . ALA A 1 106 ? 3.760 -6.102 -5.649 1.00 82.19 106 ALA A CA 1
ATOM 836 C C . ALA A 1 106 ? 3.292 -5.512 -4.321 1.00 82.19 106 ALA A C 1
ATOM 838 O O . ALA A 1 106 ? 4.013 -4.752 -3.671 1.00 82.19 106 ALA A O 1
ATOM 839 N N . ILE A 1 107 ? 2.084 -5.888 -3.918 1.00 79.69 107 ILE A N 1
ATOM 840 C CA . ILE A 1 107 ? 1.521 -5.593 -2.606 1.00 79.69 107 ILE A CA 1
ATOM 841 C C . ILE A 1 107 ? 1.262 -6.920 -1.908 1.00 79.69 107 ILE A C 1
ATOM 843 O O . ILE A 1 107 ? 0.647 -7.825 -2.476 1.00 79.69 107 ILE A O 1
ATOM 847 N N . ASP A 1 108 ? 1.707 -7.016 -0.664 1.00 78.88 108 ASP A N 1
ATOM 848 C CA . ASP A 1 108 ? 1.558 -8.214 0.146 1.00 78.88 108 ASP A CA 1
ATOM 849 C C . ASP A 1 108 ? 1.188 -7.868 1.594 1.00 78.88 108 ASP A C 1
ATOM 851 O O . ASP A 1 108 ? 1.363 -6.736 2.059 1.00 78.88 108 ASP A O 1
ATOM 855 N N . HIS A 1 109 ? 0.647 -8.861 2.300 1.00 73.75 109 HIS A N 1
ATOM 856 C CA . HIS A 1 109 ? 0.379 -8.838 3.734 1.00 73.75 109 HIS A CA 1
ATOM 857 C C . HIS A 1 109 ? -0.376 -7.587 4.217 1.00 73.75 109 HIS A C 1
ATOM 859 O O . HIS A 1 109 ? 0.137 -6.788 5.003 1.00 73.75 109 HIS A O 1
ATOM 865 N N . VAL A 1 110 ? -1.646 -7.451 3.821 1.00 77.31 110 VAL A N 1
ATOM 866 C CA . VAL A 1 110 ? -2.555 -6.469 4.436 1.00 77.31 110 VAL A CA 1
ATOM 867 C C . VAL A 1 110 ? -2.995 -6.984 5.805 1.00 77.31 110 VAL A C 1
ATOM 869 O O . VAL A 1 110 ? -3.659 -8.017 5.896 1.00 77.31 110 VAL A O 1
ATOM 872 N N . SER A 1 111 ? -2.617 -6.279 6.870 1.00 78.38 111 SER A N 1
ATOM 873 C CA . SER A 1 111 ? -2.908 -6.674 8.253 1.00 78.38 111 SER A CA 1
ATOM 874 C C . SER A 1 111 ? -3.426 -5.505 9.081 1.00 78.38 111 SER A C 1
ATOM 876 O O . SER A 1 111 ? -2.978 -4.369 8.933 1.00 78.38 111 SER A O 1
ATOM 878 N N . LEU A 1 112 ? -4.361 -5.794 9.984 1.00 78.44 112 LEU A N 1
ATOM 879 C CA . LEU A 1 112 ? -4.968 -4.815 10.879 1.00 78.44 112 LEU A CA 1
ATOM 880 C C . LEU A 1 112 ? -4.355 -4.915 12.278 1.00 78.44 112 LEU A C 1
ATOM 882 O O . LEU A 1 112 ? -4.363 -5.986 12.885 1.00 78.44 112 LEU A O 1
ATOM 886 N N . PHE A 1 113 ? -3.887 -3.789 12.807 1.00 82.31 113 PHE A N 1
ATOM 887 C CA . PHE A 1 113 ? -3.265 -3.683 14.125 1.00 82.31 113 PHE A CA 1
ATOM 888 C C . PHE A 1 113 ? -4.099 -2.794 15.043 1.00 82.31 113 PHE A C 1
ATOM 890 O O . PHE A 1 113 ? -4.778 -1.880 14.581 1.00 82.31 113 PHE A O 1
ATOM 897 N N . THR A 1 114 ? -4.046 -3.050 16.348 1.00 82.00 114 THR A N 1
ATOM 898 C CA . THR A 1 114 ? -4.597 -2.158 17.378 1.00 82.00 114 THR A CA 1
ATOM 899 C C . THR A 1 114 ? -3.515 -1.220 17.895 1.00 82.00 114 THR A C 1
ATOM 901 O O . THR A 1 114 ? -2.389 -1.662 18.118 1.00 82.00 114 THR A O 1
ATOM 904 N N . GLY A 1 115 ? -3.860 0.043 18.132 1.00 82.06 115 GLY A N 1
ATOM 905 C CA . GLY A 1 115 ? -2.943 1.060 18.646 1.00 82.06 115 GLY A CA 1
ATOM 906 C C . GLY A 1 115 ? -2.897 2.311 17.773 1.00 82.06 115 GLY A C 1
ATOM 907 O O . GLY A 1 115 ? -3.744 2.507 16.903 1.00 82.06 115 GLY A O 1
ATOM 908 N N . VAL A 1 116 ? -1.903 3.158 18.033 1.00 81.81 116 VAL A N 1
ATOM 909 C CA . VAL A 1 116 ? -1.641 4.382 17.263 1.00 81.81 116 VAL A CA 1
ATOM 910 C C . VAL A 1 116 ? -0.905 4.017 15.973 1.00 8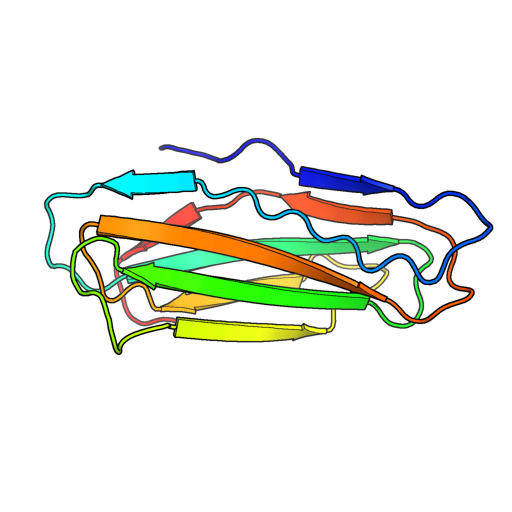1.81 116 VAL A C 1
ATOM 912 O O . VAL A 1 116 ? 0.007 3.188 16.004 1.00 81.81 116 VAL A O 1
ATOM 915 N N . CYS A 1 117 ? -1.308 4.606 14.845 1.00 83.50 117 CYS A N 1
ATOM 916 C CA . CYS A 1 117 ? -0.605 4.429 13.577 1.00 83.50 117 CYS A CA 1
ATOM 917 C C . CYS A 1 117 ? 0.816 5.018 13.662 1.00 83.50 117 CYS A C 1
ATOM 919 O O . CYS A 1 117 ? 0.943 6.190 14.023 1.00 83.50 117 CYS A O 1
ATOM 921 N N . PRO A 1 118 ? 1.866 4.239 13.336 1.00 81.19 118 PRO A N 1
ATOM 922 C CA . PRO A 1 118 ? 3.230 4.746 13.221 1.00 81.19 118 PRO A CA 1
ATOM 923 C C . PRO A 1 118 ? 3.455 5.574 11.944 1.00 81.19 118 PRO A C 1
ATOM 925 O O . PRO A 1 118 ? 2.674 5.443 10.963 1.00 81.19 118 PRO A O 1
#

Foldseek 3Di:
DDWDAKDKDADDADDQDFQWPFPFDKAAADDQFKKKKKKKKAWAQAPWKKKKKWKAADPDPDDDIWIDIDTHYNPDTDIDITTDRYNIITITMIMHGDRPGHTMMMMGTTDMDGDDTD

Radius of gyration: 14.73 Å; Cα contacts (8 Å, |Δi|>4): 295; chains: 1; bounding box: 37×26×44 Å

Nearest PDB structures (foldseek):
  1gui-assembly1_A  TM=6.176E-01  e=4.841E-03  Thermotoga maritima
  8h3u-assembly1_A  TM=6.613E-01  e=1.186E-02  Homo sapiens
  4xup-assembly2_B  TM=5.867E-01  e=6.768E-02  Paenibacillus barcinonensis
  5w6h-assembly1_C  TM=4.914E-01  e=1.950E-02  Kuttervirus CBA120
  5x7r-assembly1_A  TM=6.471E-01  e=8.150E-01  Paenibacillus sp. 598K

Organism: Sinanodonta woodiana (NCBI:txid1069815)

Solvent-accessible surface area (backbone atoms only — not comparable to full-atom values): 6720 Å² total; per-residue (Å²): 136,82,65,58,76,64,51,77,48,76,73,69,99,85,60,85,61,63,48,72,48,74,59,72,50,73,47,79,51,96,63,88,73,54,23,18,39,37,34,33,28,30,24,36,60,31,94,52,30,32,39,37,41,35,35,40,46,71,90,50,101,72,86,71,68,37,70,45,76,44,78,33,38,47,87,42,79,36,78,46,57,42,55,47,93,55,45,38,28,30,39,35,48,37,39,39,53,55,76,89,56,62,46,39,47,41,37,40,63,41,41,82,45,80,49,82,62,116

Mean predicted aligned error: 9.06 Å

pLDDT: mean 71.98, std 15.31, range [35.31, 90.94]

Secondary structure (DSSP, 8-state):
---B--EEEE--TTS----EEEEEEEEE----S-EEEEEEEEEES-SSEEEEEEEEESS-SSS--EEEEEEEPSSSPEEEEEEE--SEEEEEEEEEE-TT--SEEEEEEEEEEES---

Sequence (118 aa):
NCSLLALIAQNYPDSNVKFRSTNLIRFIQRSSTPRYLRIWSTARNITSAYINVTVIGCLQESANVSSKIVNISETEWTPVAVDVRHMDYQLSINGGWKSGDHGYLAIDHVSLFTGVCP